Protein AF-A0A6M1YVD3-F1 (afdb_monomer_lite)

Foldseek 3Di:
DVVVVVVLVVVLVVVVVVLVVVVVVVVVVVVVVVVVVVVPPPDDDPPDPVVVVVVVVVVVVVVVVVLSVLLNVLSVDDDPVSVVVNVVSVVVCVVVVVVVVVVVVVVD

Sequence (108 aa):
MQILNILSFYVSIIGIVVIVWGVLIVVIEFLRSEYIFLRKNHKQNNDKKNVRCRLGSYILLGLEFMIAGDIMHTVLNPSKDSLIVLGSIVAIRTVISYFLNKELKADS

Structure (mmCIF, N/CA/C/O backbone):
data_AF-A0A6M1YVD3-F1
#
_entry.id   AF-A0A6M1YVD3-F1
#
loop_
_atom_site.group_PDB
_atom_site.id
_atom_site.type_symbol
_atom_site.label_atom_id
_atom_site.label_alt_id
_atom_site.label_comp_id
_atom_site.label_asym_id
_atom_site.label_entity_id
_atom_site.label_seq_id
_atom_site.pdbx_PDB_ins_code
_atom_site.Cartn_x
_atom_site.Cartn_y
_atom_site.Cartn_z
_atom_site.occupancy
_atom_site.B_iso_or_equiv
_atom_site.auth_seq_id
_atom_site.auth_comp_id
_atom_site.auth_asym_id
_atom_site.auth_atom_id
_atom_site.pdbx_PDB_model_num
ATOM 1 N N . MET A 1 1 ? 17.888 -4.634 -28.500 1.00 61.06 1 MET A N 1
ATOM 2 C CA . MET A 1 1 ? 16.531 -4.079 -28.284 1.00 61.06 1 MET A CA 1
ATOM 3 C C . MET A 1 1 ? 15.462 -5.143 -27.989 1.00 61.06 1 MET A C 1
ATOM 5 O O . MET A 1 1 ? 14.658 -4.899 -27.107 1.00 61.06 1 MET A O 1
ATOM 9 N N . GLN A 1 2 ? 15.454 -6.333 -28.613 1.00 70.69 2 GLN A N 1
ATOM 10 C CA . GLN A 1 2 ? 14.434 -7.375 -28.333 1.00 70.69 2 GLN A CA 1
ATOM 11 C C . GLN A 1 2 ? 14.536 -8.032 -26.938 1.00 70.69 2 GLN A C 1
ATOM 13 O O . GLN A 1 2 ? 13.518 -8.279 -26.300 1.00 70.69 2 GLN A O 1
ATOM 18 N N . ILE A 1 3 ? 15.753 -8.264 -26.430 1.00 76.25 3 ILE A N 1
ATOM 19 C CA . ILE A 1 3 ? 15.985 -8.914 -25.122 1.00 76.25 3 ILE A CA 1
ATOM 20 C C . ILE A 1 3 ? 15.497 -8.040 -23.955 1.00 76.25 3 ILE A C 1
ATOM 22 O O . ILE A 1 3 ? 14.930 -8.545 -22.994 1.00 76.25 3 ILE A O 1
ATOM 26 N N . LEU A 1 4 ? 15.656 -6.717 -24.061 1.00 79.56 4 LEU A N 1
ATOM 27 C CA . LEU A 1 4 ? 15.166 -5.778 -23.048 1.00 79.56 4 LEU A CA 1
ATOM 28 C C . LEU A 1 4 ? 13.634 -5.762 -22.987 1.00 79.56 4 LEU A C 1
ATOM 30 O O . LEU A 1 4 ? 13.074 -5.757 -21.895 1.00 79.56 4 LEU A O 1
ATOM 34 N N . ASN A 1 5 ? 12.958 -5.837 -24.138 1.00 78.12 5 ASN A N 1
ATOM 35 C CA . ASN A 1 5 ? 11.496 -5.897 -24.183 1.00 78.12 5 ASN A CA 1
ATOM 36 C C . ASN A 1 5 ? 10.957 -7.200 -23.586 1.00 78.12 5 ASN A C 1
ATOM 38 O O . ASN A 1 5 ? 9.976 -7.159 -22.848 1.00 78.12 5 ASN A O 1
ATOM 42 N N . ILE A 1 6 ? 11.610 -8.340 -23.849 1.00 82.75 6 ILE A N 1
ATOM 43 C CA . ILE A 1 6 ? 11.195 -9.621 -23.261 1.00 82.75 6 ILE A CA 1
ATOM 44 C C . ILE A 1 6 ? 11.347 -9.586 -21.734 1.00 82.75 6 ILE A C 1
ATOM 46 O O . ILE A 1 6 ? 10.422 -9.953 -21.016 1.00 82.75 6 ILE A O 1
ATOM 50 N N . LEU A 1 7 ? 12.476 -9.075 -21.230 1.00 81.44 7 LEU A N 1
ATOM 51 C CA . LEU A 1 7 ? 12.739 -8.975 -19.794 1.00 81.44 7 LEU A CA 1
ATOM 52 C C . LEU A 1 7 ? 11.760 -8.021 -19.109 1.00 81.44 7 LEU A C 1
ATOM 54 O O . LEU A 1 7 ? 11.191 -8.373 -18.079 1.00 81.44 7 LEU A O 1
ATOM 58 N N . SER A 1 8 ? 11.514 -6.852 -19.704 1.00 76.56 8 SER A N 1
ATOM 59 C CA . SER A 1 8 ? 10.529 -5.901 -19.191 1.00 76.56 8 SER A CA 1
ATOM 60 C C . SER A 1 8 ? 9.136 -6.524 -19.120 1.00 76.56 8 SER A C 1
ATOM 62 O O . SER A 1 8 ? 8.449 -6.348 -18.121 1.00 76.56 8 SER A O 1
ATOM 64 N N . PHE A 1 9 ? 8.731 -7.288 -20.136 1.00 79.75 9 PHE A N 1
ATOM 65 C CA . PHE A 1 9 ? 7.423 -7.940 -20.176 1.00 79.75 9 PHE A CA 1
ATOM 66 C C . PHE A 1 9 ? 7.245 -8.967 -19.049 1.00 79.75 9 PHE A C 1
ATOM 68 O O . PHE A 1 9 ? 6.234 -8.945 -18.346 1.00 79.75 9 PHE A O 1
ATOM 75 N N . TYR A 1 10 ? 8.246 -9.823 -18.821 1.00 86.56 10 TYR A N 1
ATOM 76 C CA . TYR A 1 10 ? 8.207 -10.790 -17.721 1.00 86.56 10 TYR A CA 1
ATOM 77 C C . TYR A 1 10 ? 8.185 -10.106 -16.350 1.00 86.56 10 TYR A C 1
ATOM 79 O O . TYR A 1 10 ? 7.398 -10.497 -15.489 1.00 86.56 10 TYR A O 1
ATOM 87 N N . VAL A 1 11 ? 8.992 -9.058 -16.152 1.00 81.44 11 VAL A N 1
ATOM 88 C CA . VAL A 1 11 ? 9.006 -8.286 -14.899 1.00 81.44 11 VAL A CA 1
ATOM 89 C C . VAL A 1 11 ? 7.652 -7.623 -14.644 1.00 81.44 11 VAL A C 1
ATOM 91 O O . VAL A 1 11 ? 7.146 -7.691 -13.525 1.00 81.44 11 VAL A O 1
ATOM 94 N N . SER A 1 12 ? 7.024 -7.043 -15.671 1.00 75.00 12 SER A N 1
ATOM 95 C CA . SER A 1 12 ? 5.692 -6.445 -15.554 1.00 75.00 12 SER A CA 1
ATOM 96 C C . SER A 1 12 ? 4.629 -7.473 -15.167 1.00 75.00 12 SER A C 1
ATOM 98 O O . SER A 1 12 ? 3.842 -7.209 -14.262 1.00 75.00 12 SER A O 1
ATOM 100 N N . ILE A 1 13 ? 4.626 -8.657 -15.790 1.00 84.19 13 ILE A N 1
ATOM 101 C CA . ILE A 1 13 ? 3.670 -9.724 -15.451 1.00 84.19 13 ILE A CA 1
ATOM 102 C C . ILE A 1 13 ? 3.849 -10.179 -14.004 1.00 84.19 13 ILE A C 1
ATOM 104 O O . ILE A 1 13 ? 2.870 -10.262 -13.263 1.00 84.19 13 ILE A O 1
ATOM 108 N N . ILE A 1 14 ? 5.087 -10.446 -13.585 1.00 84.75 14 ILE A N 1
ATOM 109 C CA . ILE A 1 14 ? 5.375 -10.902 -12.220 1.00 84.75 14 ILE A CA 1
ATOM 110 C C . ILE A 1 14 ? 4.961 -9.832 -11.208 1.00 84.75 14 ILE A C 1
ATOM 112 O O . ILE A 1 14 ? 4.310 -10.153 -10.216 1.00 84.75 14 ILE A O 1
ATOM 116 N N . GLY A 1 15 ? 5.276 -8.562 -11.480 1.00 76.69 15 GLY A N 1
ATOM 117 C CA . GLY A 1 15 ? 4.855 -7.440 -10.645 1.00 76.69 15 GLY A CA 1
ATOM 118 C C . GLY A 1 15 ? 3.337 -7.395 -10.482 1.00 76.69 15 GLY A C 1
ATOM 119 O O . GLY A 1 15 ? 2.840 -7.428 -9.358 1.00 76.69 15 GLY A O 1
ATOM 120 N N . ILE A 1 16 ? 2.595 -7.407 -11.593 1.00 79.38 16 ILE A N 1
ATOM 121 C CA . ILE A 1 16 ? 1.126 -7.388 -11.582 1.00 79.38 16 ILE A CA 1
ATOM 122 C C . ILE A 1 16 ? 0.568 -8.552 -10.757 1.00 79.38 16 ILE A C 1
ATOM 124 O O . ILE A 1 16 ? -0.297 -8.332 -9.912 1.00 79.38 16 ILE A O 1
ATOM 128 N N . VAL A 1 17 ? 1.079 -9.771 -10.948 1.00 83.94 17 VAL A N 1
ATOM 129 C CA . VAL A 1 17 ? 0.620 -10.954 -10.201 1.00 83.94 17 VAL A CA 1
ATOM 130 C C . VAL A 1 17 ? 0.858 -10.789 -8.700 1.00 83.94 17 VAL A C 1
ATOM 132 O O . VAL A 1 17 ? -0.059 -11.022 -7.915 1.00 83.94 17 VAL A O 1
ATOM 135 N N . VAL A 1 18 ? 2.052 -10.349 -8.294 1.00 82.69 18 VAL A N 1
ATOM 136 C CA . VAL A 1 18 ? 2.390 -10.130 -6.878 1.00 82.69 18 VAL A CA 1
ATOM 137 C C . VAL A 1 18 ? 1.476 -9.082 -6.253 1.00 82.69 18 VAL A C 1
ATOM 139 O O . VAL A 1 18 ? 0.977 -9.286 -5.147 1.00 82.69 18 VAL A O 1
ATOM 142 N N . ILE A 1 19 ? 1.221 -7.978 -6.958 1.00 75.00 19 ILE A N 1
ATOM 143 C CA . ILE A 1 19 ? 0.380 -6.905 -6.431 1.00 75.00 19 ILE A CA 1
ATOM 144 C C . ILE A 1 19 ? -1.073 -7.365 -6.320 1.00 75.00 19 ILE A C 1
ATOM 146 O O . ILE A 1 19 ? -1.678 -7.201 -5.263 1.00 75.00 19 ILE A O 1
ATOM 150 N N . VAL A 1 20 ? -1.630 -7.963 -7.375 1.00 80.62 20 VAL A N 1
ATOM 151 C CA . VAL A 1 20 ? -3.012 -8.468 -7.369 1.00 80.62 20 VAL A CA 1
ATOM 152 C C . VAL A 1 20 ? -3.203 -9.483 -6.246 1.00 80.62 20 VAL A C 1
ATOM 154 O O . VAL A 1 20 ? -4.193 -9.415 -5.521 1.00 80.62 20 VAL A O 1
ATOM 157 N N . TRP A 1 21 ? -2.235 -10.381 -6.057 1.00 81.94 21 TRP A N 1
ATOM 158 C CA . TRP A 1 21 ? -2.262 -11.366 -4.982 1.00 81.94 21 TRP A CA 1
ATOM 159 C C . TRP A 1 21 ? -2.192 -10.720 -3.592 1.00 81.94 21 TRP A C 1
ATOM 161 O O . TRP A 1 21 ? -2.985 -11.060 -2.714 1.00 81.94 21 TRP A O 1
ATOM 171 N N . GLY A 1 22 ? -1.293 -9.751 -3.396 1.00 76.25 22 GLY A N 1
ATOM 172 C CA . GLY A 1 22 ? -1.175 -9.008 -2.140 1.00 76.25 22 GLY A CA 1
ATOM 173 C C . GLY A 1 22 ? -2.447 -8.233 -1.797 1.00 76.25 22 GLY A C 1
ATOM 174 O O . GLY A 1 22 ? -2.930 -8.309 -0.669 1.00 76.25 22 GLY A O 1
ATOM 175 N N . VAL A 1 23 ? -3.040 -7.557 -2.784 1.00 76.25 23 VAL A N 1
ATOM 176 C CA . VAL A 1 23 ? -4.324 -6.862 -2.631 1.00 76.25 23 VAL A CA 1
ATOM 177 C C . VAL A 1 23 ? -5.424 -7.850 -2.249 1.00 76.25 23 VAL A C 1
ATOM 179 O O . VAL A 1 23 ? -6.153 -7.597 -1.296 1.00 76.25 23 VAL A O 1
ATOM 182 N N . LEU A 1 24 ? -5.517 -8.996 -2.926 1.00 81.31 24 LEU A N 1
ATOM 183 C CA . LEU A 1 24 ? -6.495 -10.040 -2.610 1.00 81.31 24 LEU A CA 1
ATOM 184 C C . LEU A 1 24 ? -6.391 -10.518 -1.160 1.00 81.31 24 LEU A C 1
ATOM 186 O O . LEU A 1 24 ? -7.411 -10.594 -0.478 1.00 81.31 24 LEU A O 1
ATOM 190 N N . ILE A 1 25 ? -5.180 -10.804 -0.674 1.00 81.06 25 ILE A N 1
ATOM 191 C CA . ILE A 1 25 ? -4.962 -11.227 0.716 1.00 81.06 25 ILE A CA 1
ATOM 192 C C . ILE A 1 25 ? -5.450 -10.149 1.686 1.00 81.06 25 ILE A C 1
ATOM 194 O O . ILE A 1 25 ? -6.232 -10.456 2.583 1.00 81.06 25 ILE A O 1
ATOM 198 N N . VAL A 1 26 ? -5.048 -8.891 1.477 1.00 74.75 26 VAL A N 1
ATOM 199 C CA . VAL A 1 26 ? -5.440 -7.768 2.345 1.00 74.75 26 VAL A CA 1
ATOM 200 C C . VAL A 1 26 ? -6.956 -7.571 2.343 1.00 74.75 26 VAL A C 1
ATOM 202 O O . VAL A 1 26 ? -7.550 -7.425 3.409 1.00 74.75 26 VAL A O 1
ATOM 205 N N . VAL A 1 27 ? -7.606 -7.629 1.174 1.00 76.69 27 VAL A N 1
ATOM 206 C CA . VAL A 1 27 ? -9.073 -7.572 1.062 1.00 76.69 27 VAL A CA 1
ATOM 207 C C . VAL A 1 27 ? -9.712 -8.703 1.870 1.00 76.69 27 VAL A C 1
ATOM 209 O O . VAL A 1 27 ? -10.636 -8.458 2.640 1.00 76.69 27 VAL A O 1
ATOM 212 N N . ILE A 1 28 ? -9.229 -9.938 1.728 1.00 78.94 28 ILE A N 1
ATOM 213 C CA . ILE A 1 28 ? -9.803 -11.106 2.411 1.00 78.94 28 ILE A CA 1
ATOM 214 C C . ILE A 1 28 ? -9.629 -11.003 3.930 1.00 78.94 28 ILE A C 1
ATOM 216 O O . ILE A 1 28 ? -10.586 -11.247 4.668 1.00 78.94 28 ILE A O 1
ATOM 220 N N . GLU A 1 29 ? -8.442 -10.634 4.415 1.00 78.69 29 GLU A N 1
ATOM 221 C CA . GLU A 1 29 ? -8.202 -10.431 5.847 1.00 78.69 29 GLU A CA 1
ATOM 222 C C . GLU A 1 29 ? -9.060 -9.296 6.406 1.00 78.69 29 GLU A C 1
ATOM 224 O O . GLU A 1 29 ? -9.655 -9.442 7.479 1.00 78.69 29 GLU A O 1
ATOM 229 N N . PHE A 1 30 ? -9.207 -8.211 5.645 1.00 70.44 30 PHE A N 1
ATOM 230 C CA . PHE A 1 30 ? -10.064 -7.093 6.003 1.00 70.44 30 PHE A CA 1
ATOM 231 C C . PHE A 1 30 ? -11.537 -7.510 6.109 1.00 70.44 30 PHE A C 1
ATOM 233 O O . PHE A 1 30 ? -12.159 -7.302 7.151 1.00 70.44 30 PHE A O 1
ATOM 240 N N . LEU A 1 31 ? -12.082 -8.183 5.088 1.00 76.62 31 LEU A N 1
ATOM 241 C CA . LEU A 1 31 ? -13.460 -8.691 5.106 1.00 76.62 31 LEU A CA 1
ATOM 242 C C . LEU A 1 31 ? -13.685 -9.681 6.250 1.00 76.62 31 LEU A C 1
ATOM 244 O O . LEU A 1 31 ? -14.739 -9.670 6.885 1.00 76.62 31 LEU A O 1
ATOM 248 N N . ARG A 1 32 ? -12.706 -10.544 6.535 1.00 77.38 32 ARG A N 1
ATOM 249 C CA . ARG A 1 32 ? -12.798 -11.513 7.630 1.00 77.38 32 ARG A CA 1
ATOM 250 C C . ARG A 1 32 ? -12.812 -10.817 8.991 1.00 77.38 32 ARG A C 1
ATOM 252 O O . ARG A 1 32 ? -13.607 -11.200 9.849 1.00 77.38 32 ARG A O 1
ATOM 259 N N . SER A 1 33 ? -11.969 -9.803 9.178 1.00 68.19 33 SER A N 1
ATOM 260 C CA . SER A 1 33 ? -11.917 -8.986 10.396 1.00 68.19 33 SER A CA 1
ATOM 261 C C . SER A 1 33 ? -13.237 -8.243 10.625 1.00 68.19 33 SER A C 1
ATOM 263 O O . SER A 1 33 ? -13.829 -8.341 11.703 1.00 68.19 33 SER A O 1
ATOM 265 N N . GLU A 1 34 ? -13.768 -7.613 9.575 1.00 67.19 34 GLU A N 1
ATOM 266 C CA . GLU A 1 34 ? -15.068 -6.939 9.568 1.00 67.19 34 GLU A CA 1
ATOM 267 C C . GLU A 1 34 ? -16.206 -7.911 9.926 1.00 67.19 34 GLU A C 1
ATOM 269 O O . GLU A 1 34 ? -17.013 -7.639 10.816 1.00 67.19 34 GLU A O 1
ATOM 274 N N . TYR A 1 35 ? -16.242 -9.091 9.297 1.00 67.81 35 TYR A N 1
ATOM 275 C CA . TYR A 1 35 ? -17.289 -10.091 9.516 1.00 67.81 35 TYR A CA 1
ATOM 276 C C . TYR A 1 35 ? -17.269 -10.672 10.937 1.00 67.81 35 TYR A C 1
ATOM 278 O O . TYR A 1 35 ? -18.317 -10.843 11.566 1.00 67.81 35 TYR A O 1
ATOM 286 N N . ILE A 1 36 ? -16.079 -10.953 11.481 1.00 64.62 36 ILE A N 1
ATOM 287 C CA . ILE A 1 36 ? -15.918 -11.434 12.862 1.00 64.62 36 ILE A CA 1
ATOM 288 C C . ILE A 1 36 ? -16.347 -10.352 13.860 1.00 64.62 36 ILE A C 1
ATOM 290 O O . ILE A 1 36 ? -17.017 -10.663 14.847 1.00 64.62 36 ILE A O 1
ATOM 294 N N . PHE A 1 37 ? -16.003 -9.091 13.600 1.00 59.06 37 PHE A N 1
ATOM 295 C CA . PHE A 1 37 ? -16.364 -7.971 14.463 1.00 59.06 37 PHE A CA 1
ATOM 296 C C . PHE A 1 37 ? -17.875 -7.691 14.440 1.00 59.06 37 PHE A C 1
ATOM 298 O O . PHE A 1 37 ? -18.495 -7.585 15.499 1.00 59.06 37 PHE A O 1
ATOM 305 N N . LEU A 1 38 ? -18.498 -7.673 13.256 1.00 58.81 38 LEU A N 1
ATOM 306 C CA . LEU A 1 38 ? -19.948 -7.510 13.089 1.00 58.81 38 LEU A CA 1
ATOM 307 C C . LEU A 1 38 ? -20.737 -8.622 13.789 1.00 58.81 38 LEU A C 1
ATOM 309 O O . LEU A 1 38 ? -21.739 -8.348 14.448 1.00 58.81 38 LEU A O 1
ATOM 313 N N . ARG A 1 39 ? -20.258 -9.870 13.727 1.00 57.34 39 ARG A N 1
ATOM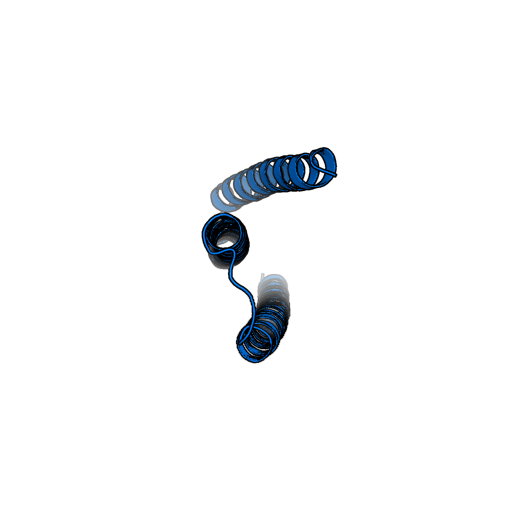 314 C CA . ARG A 1 39 ? -20.908 -11.010 14.392 1.00 57.34 39 ARG A CA 1
ATOM 315 C C . ARG A 1 39 ? -20.797 -10.962 15.922 1.00 57.34 39 ARG A C 1
ATOM 317 O O . ARG A 1 39 ? -21.627 -11.556 16.606 1.00 57.34 39 ARG A O 1
ATOM 324 N N . LYS A 1 40 ? -19.794 -10.269 16.474 1.00 53.16 40 LYS A N 1
ATOM 325 C CA . LYS A 1 40 ? -19.544 -10.197 17.925 1.00 53.16 40 LYS A CA 1
ATOM 326 C C . LYS A 1 40 ? -20.224 -9.003 18.609 1.00 53.16 40 LYS A C 1
ATOM 328 O O . LYS A 1 40 ? -20.334 -8.999 19.831 1.00 53.16 40 LYS A O 1
ATOM 333 N N . ASN A 1 41 ? -20.730 -8.025 17.852 1.00 48.75 41 ASN A N 1
ATOM 334 C CA . ASN A 1 41 ? -21.174 -6.738 18.397 1.00 48.75 41 ASN A CA 1
ATOM 335 C C . ASN A 1 41 ? -22.672 -6.644 18.750 1.00 48.75 41 ASN A C 1
ATOM 337 O O . ASN A 1 41 ? -23.231 -5.553 18.805 1.00 48.75 41 ASN A O 1
ATOM 341 N N . HIS A 1 42 ? -23.335 -7.767 19.046 1.00 49.22 42 HIS A N 1
ATOM 342 C CA . HIS A 1 42 ? -24.743 -7.760 19.471 1.00 49.22 42 HIS A CA 1
ATOM 343 C C . HIS A 1 42 ? -24.958 -7.278 20.920 1.00 49.22 42 HIS A C 1
ATOM 345 O O . HIS A 1 42 ? -26.085 -7.294 21.420 1.00 49.22 42 HIS A O 1
ATOM 351 N N . LYS A 1 43 ? -23.898 -6.865 21.627 1.00 49.38 43 LYS A N 1
ATOM 352 C CA . LYS A 1 43 ? -23.995 -6.413 23.013 1.00 49.38 43 LYS A CA 1
ATOM 353 C C . LYS A 1 43 ? -22.970 -5.315 23.291 1.00 49.38 43 LYS A C 1
ATOM 355 O O . LYS A 1 43 ? -21.777 -5.559 23.174 1.00 49.38 43 LYS A O 1
ATOM 360 N N . GLN A 1 44 ? -23.488 -4.172 23.752 1.00 46.88 44 GLN A N 1
ATOM 361 C CA . GLN A 1 44 ? -22.814 -3.143 24.560 1.00 46.88 44 GLN A CA 1
ATOM 362 C C . GLN A 1 44 ? -22.480 -1.801 23.873 1.00 46.88 44 GLN A C 1
ATOM 364 O O . GLN A 1 44 ? -21.335 -1.460 23.610 1.00 46.88 44 GLN A O 1
ATOM 369 N N . ASN A 1 45 ? -23.531 -1.005 23.657 1.00 49.28 45 ASN A N 1
ATOM 370 C CA . ASN A 1 45 ? -23.755 0.298 24.304 1.00 49.28 45 ASN A CA 1
ATOM 371 C C . ASN A 1 45 ? -22.477 1.090 24.698 1.00 49.28 45 ASN A C 1
ATOM 373 O O . ASN A 1 45 ? -22.040 1.013 25.844 1.00 49.28 45 ASN A O 1
ATOM 377 N N . ASN A 1 46 ? -21.881 1.832 23.749 1.00 51.66 46 ASN A N 1
ATOM 378 C CA . ASN A 1 46 ? -20.977 2.983 23.984 1.00 51.66 46 ASN A CA 1
ATOM 379 C C . ASN A 1 46 ? -20.735 3.771 22.665 1.00 51.66 46 ASN A C 1
ATOM 381 O O . ASN A 1 46 ? -19.614 4.014 22.208 1.00 51.66 46 ASN A O 1
ATOM 385 N N . ASP A 1 47 ? -21.842 4.172 22.038 1.00 58.28 47 ASP A N 1
ATOM 386 C CA . ASP A 1 47 ? -22.025 4.408 20.594 1.00 58.28 47 ASP A CA 1
ATOM 387 C C . ASP A 1 47 ? -21.338 5.618 19.933 1.00 58.28 47 ASP A C 1
ATOM 389 O O . ASP A 1 47 ? -21.521 5.836 18.740 1.00 58.28 47 ASP A O 1
ATOM 393 N N . LYS A 1 48 ? -20.519 6.421 20.623 1.00 52.22 48 LYS A N 1
ATOM 394 C CA . LYS A 1 48 ? -19.923 7.630 19.996 1.00 52.22 48 LYS A CA 1
ATOM 395 C C . LYS A 1 48 ? -18.412 7.567 19.788 1.00 52.22 48 LYS A C 1
ATOM 397 O O . LYS A 1 48 ? -17.919 8.027 18.758 1.00 52.22 48 LYS A O 1
ATOM 402 N N . LYS A 1 49 ? -17.663 6.970 20.722 1.00 54.78 49 LYS A N 1
ATOM 403 C CA . LYS A 1 49 ? -16.194 6.870 20.621 1.00 54.78 49 LYS A CA 1
ATOM 404 C C . LYS A 1 49 ? -15.775 5.775 19.630 1.00 54.78 49 LYS A C 1
ATOM 406 O O . LYS A 1 49 ? -14.893 6.000 18.803 1.00 54.78 49 LYS A O 1
ATOM 411 N N . ASN A 1 50 ? -16.490 4.647 19.630 1.00 62.59 50 ASN A N 1
ATOM 412 C CA . ASN A 1 50 ? -16.225 3.531 18.719 1.00 62.59 50 ASN A CA 1
ATOM 413 C C . ASN A 1 50 ? -16.516 3.887 17.258 1.00 62.59 50 ASN A C 1
ATOM 415 O O . ASN A 1 50 ? -15.783 3.454 16.377 1.00 62.59 50 ASN A O 1
ATOM 419 N N . VAL A 1 51 ? -17.530 4.713 16.982 1.00 60.84 51 VAL A N 1
ATOM 420 C CA . VAL A 1 51 ? -17.874 5.103 15.603 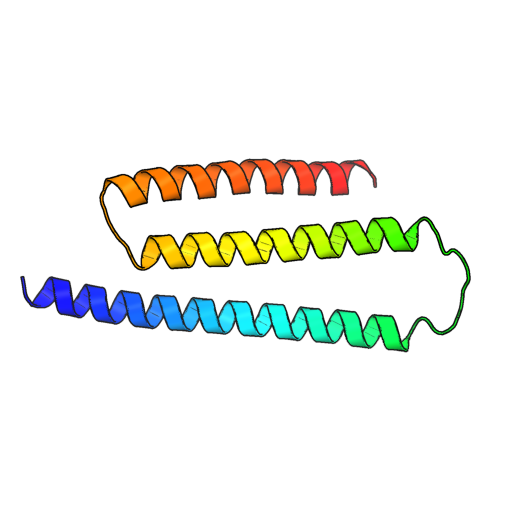1.00 60.84 51 VAL A CA 1
ATOM 421 C C . VAL A 1 51 ? -16.775 5.965 14.973 1.00 60.84 51 VAL A C 1
ATOM 423 O O . VAL A 1 51 ? -16.389 5.710 13.836 1.00 60.84 51 VAL A O 1
ATOM 426 N N . ARG A 1 52 ? -16.201 6.928 15.712 1.00 66.94 52 ARG A N 1
ATOM 427 C CA . ARG A 1 52 ? -15.071 7.746 15.225 1.00 66.94 52 ARG A CA 1
ATOM 428 C C . ARG A 1 52 ? -13.788 6.936 15.041 1.00 66.94 52 ARG A C 1
ATOM 430 O O . ARG A 1 52 ? -13.114 7.110 14.033 1.00 66.94 52 ARG A O 1
ATOM 437 N N . CYS A 1 53 ? -13.472 6.038 15.973 1.00 65.06 53 CYS A N 1
ATOM 438 C CA . CYS A 1 53 ? -12.302 5.164 15.855 1.00 65.06 53 CYS A CA 1
ATOM 439 C C . CYS A 1 53 ? -12.434 4.199 14.659 1.00 65.06 53 CYS A C 1
ATOM 441 O O . CYS A 1 53 ? -11.488 4.029 13.892 1.00 65.06 53 CYS A O 1
ATOM 443 N N . ARG A 1 54 ? -13.640 3.656 14.424 1.00 67.19 54 ARG A N 1
ATOM 444 C CA . ARG A 1 54 ? -13.940 2.839 13.238 1.00 67.19 54 ARG A CA 1
ATOM 445 C C . ARG A 1 54 ? -13.822 3.642 11.947 1.00 67.19 54 ARG A C 1
ATOM 447 O O . ARG A 1 54 ? -13.143 3.191 11.034 1.00 67.19 54 ARG A O 1
ATOM 454 N N . LEU A 1 55 ? -14.405 4.841 11.884 1.00 67.81 55 LEU A N 1
ATOM 455 C CA . LEU A 1 55 ? -14.243 5.741 10.735 1.00 67.81 55 LEU A CA 1
ATOM 456 C C . LEU A 1 55 ? -12.767 6.051 10.453 1.00 67.81 55 LEU A C 1
ATOM 458 O O . LEU A 1 55 ? -12.359 5.993 9.300 1.00 67.81 55 LEU A O 1
ATOM 462 N N . GLY A 1 56 ? -11.959 6.300 11.489 1.00 70.75 56 GLY A N 1
ATOM 463 C CA . GLY A 1 56 ? -10.512 6.484 11.348 1.00 70.75 56 GLY A CA 1
ATOM 464 C C . GLY A 1 56 ? -9.811 5.269 10.730 1.00 70.75 56 GLY A C 1
ATOM 465 O O . GLY A 1 56 ? -9.015 5.437 9.811 1.00 70.75 56 GLY A O 1
A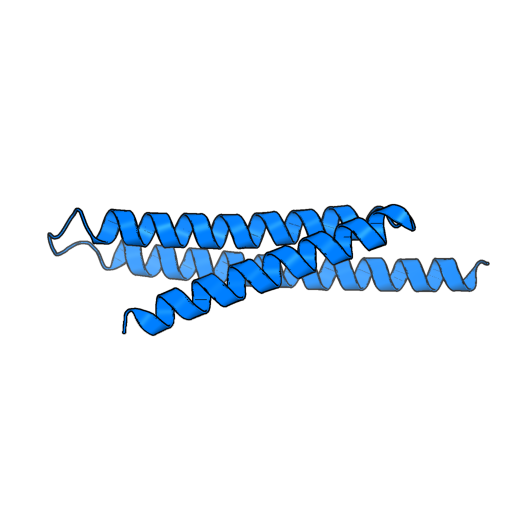TOM 466 N N . SER A 1 57 ? -10.160 4.049 11.158 1.00 71.06 57 SER A N 1
ATOM 467 C CA . SER A 1 57 ? -9.630 2.814 10.551 1.00 71.06 57 SER A CA 1
ATOM 468 C C . SER A 1 57 ? -10.064 2.627 9.093 1.00 71.06 57 SER A C 1
ATOM 470 O O . SER A 1 57 ? -9.234 2.253 8.268 1.00 71.06 57 SER A O 1
ATOM 472 N N . TYR A 1 58 ? -11.323 2.923 8.739 1.00 69.88 58 TYR A N 1
ATOM 473 C CA . TYR A 1 58 ? -11.775 2.841 7.340 1.00 69.88 58 TYR A CA 1
ATOM 474 C C . TYR A 1 58 ? -11.083 3.867 6.445 1.00 69.88 58 TYR 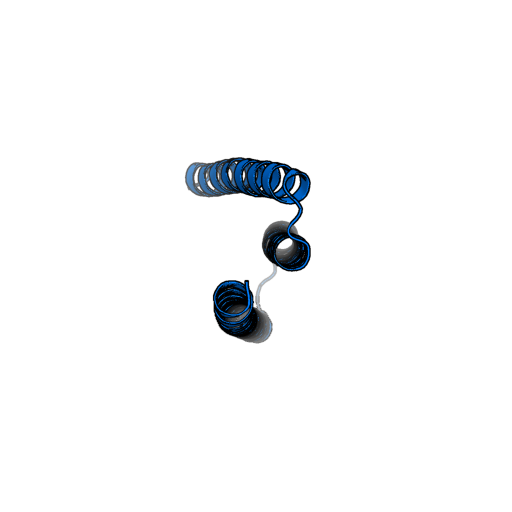A C 1
ATOM 476 O O . TYR A 1 58 ? -10.715 3.540 5.320 1.00 69.88 58 TYR A O 1
ATOM 484 N N . ILE A 1 59 ? -10.888 5.096 6.934 1.00 76.38 59 ILE A N 1
ATOM 485 C CA . ILE A 1 59 ? -10.180 6.142 6.187 1.00 76.38 59 ILE A CA 1
ATOM 486 C C . ILE A 1 59 ? -8.716 5.745 5.984 1.00 76.38 59 ILE A C 1
ATOM 488 O O . ILE A 1 59 ? -8.206 5.891 4.877 1.00 76.38 59 ILE A O 1
ATOM 492 N N . LEU A 1 60 ? -8.056 5.197 7.009 1.00 74.75 60 LEU A N 1
ATOM 493 C CA . LEU A 1 60 ? -6.673 4.735 6.905 1.00 74.75 60 LEU A CA 1
ATOM 494 C C . LEU A 1 60 ? -6.521 3.598 5.885 1.00 74.75 60 LEU A C 1
ATOM 496 O O . LEU A 1 60 ? -5.655 3.669 5.018 1.00 74.75 60 LEU A O 1
ATOM 500 N N . LEU A 1 61 ? -7.403 2.599 5.930 1.00 74.50 61 LEU A N 1
ATOM 501 C CA . LEU A 1 61 ? -7.387 1.492 4.973 1.00 74.50 61 LEU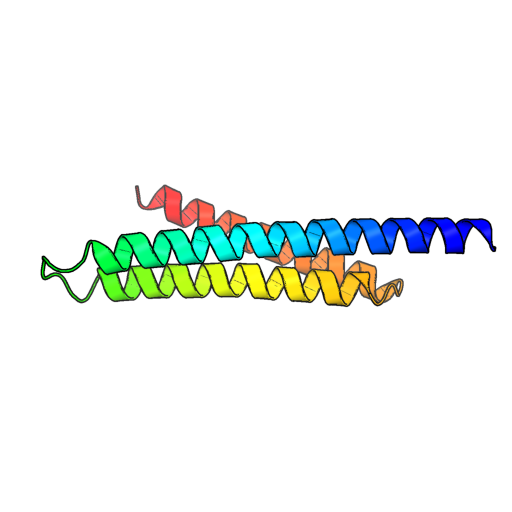 A CA 1
ATOM 502 C C . LEU A 1 61 ? -7.694 1.964 3.543 1.00 74.50 61 LEU A C 1
ATOM 504 O O . LEU A 1 61 ? -7.031 1.556 2.590 1.00 74.50 61 LEU A O 1
ATOM 508 N N . GLY A 1 62 ? -8.675 2.857 3.385 1.00 77.12 62 GLY A N 1
ATOM 509 C CA . GLY A 1 62 ? -8.988 3.479 2.098 1.00 77.12 62 GLY A CA 1
ATOM 510 C C . GLY A 1 62 ? -7.795 4.249 1.529 1.00 77.12 62 GLY A C 1
ATOM 511 O O . GLY A 1 62 ? -7.503 4.134 0.341 1.00 77.12 62 GLY A O 1
ATOM 512 N N . LEU A 1 63 ? -7.057 4.962 2.385 1.00 73.38 63 LEU A N 1
ATOM 513 C CA . LEU A 1 63 ? -5.825 5.655 2.013 1.00 73.38 63 LEU A CA 1
ATOM 514 C C . LEU A 1 63 ? -4.745 4.664 1.550 1.00 73.38 63 LEU A C 1
ATOM 516 O O . LEU A 1 63 ? -4.119 4.883 0.517 1.00 73.38 63 LEU A O 1
ATOM 520 N N . GLU A 1 64 ? -4.545 3.551 2.262 1.00 72.94 64 GLU A N 1
ATOM 521 C CA . GLU A 1 64 ? -3.586 2.507 1.873 1.00 72.94 64 GLU A CA 1
ATOM 522 C C . GLU A 1 64 ? -3.909 1.885 0.507 1.00 72.94 64 GLU A C 1
ATOM 524 O O . GLU A 1 64 ? -2.998 1.667 -0.298 1.00 72.94 64 GLU A O 1
ATOM 529 N N . PHE A 1 65 ? -5.195 1.666 0.219 1.00 74.19 65 PHE A N 1
ATOM 530 C CA . PHE A 1 65 ? -5.674 1.196 -1.083 1.00 74.19 65 PHE A CA 1
ATOM 531 C C . PHE A 1 65 ? -5.461 2.214 -2.201 1.00 74.19 65 PHE A C 1
ATOM 533 O O . PHE A 1 65 ? -4.999 1.846 -3.282 1.00 74.19 65 PHE A O 1
ATOM 540 N N . MET A 1 66 ? -5.770 3.489 -1.948 1.00 76.56 66 MET A N 1
ATOM 541 C CA . MET A 1 66 ? -5.607 4.558 -2.937 1.00 76.56 66 MET A CA 1
ATOM 542 C C . MET A 1 66 ? -4.144 4.662 -3.384 1.00 76.56 66 MET A C 1
ATOM 544 O O . MET A 1 66 ? -3.852 4.749 -4.574 1.00 76.56 66 MET A O 1
ATOM 548 N N . ILE A 1 67 ? -3.215 4.501 -2.440 1.00 71.62 67 ILE A N 1
ATOM 549 C CA . ILE A 1 67 ? -1.782 4.533 -2.729 1.00 71.62 67 ILE A CA 1
ATOM 550 C C . ILE A 1 67 ? -1.330 3.309 -3.535 1.00 71.62 67 ILE A C 1
ATOM 552 O O . ILE A 1 67 ? -0.494 3.437 -4.428 1.00 71.62 67 ILE A O 1
ATOM 556 N N . ALA A 1 68 ? -1.873 2.118 -3.264 1.00 73.31 68 ALA A N 1
ATOM 557 C CA . ALA A 1 68 ? -1.591 0.949 -4.097 1.00 73.31 68 ALA A CA 1
ATOM 558 C C . ALA A 1 68 ? -2.020 1.185 -5.560 1.00 73.31 68 ALA A C 1
ATOM 560 O O . ALA A 1 68 ? -1.286 0.818 -6.481 1.00 73.31 68 ALA A O 1
ATOM 561 N N . GLY A 1 69 ? -3.159 1.857 -5.767 1.00 74.88 69 GLY A N 1
ATOM 562 C CA . GLY A 1 69 ? -3.639 2.289 -7.082 1.00 74.88 69 GLY A CA 1
ATOM 563 C C . GLY A 1 69 ? -2.693 3.265 -7.787 1.00 74.88 69 GLY A C 1
ATOM 564 O O . GLY A 1 69 ? -2.334 3.039 -8.944 1.00 74.88 69 GLY A O 1
ATOM 565 N N . ASP A 1 70 ? -2.217 4.293 -7.083 1.00 73.69 70 ASP A N 1
ATOM 566 C CA . ASP A 1 70 ? -1.279 5.282 -7.636 1.00 73.69 70 ASP A CA 1
ATOM 567 C C . ASP A 1 70 ? 0.071 4.654 -8.032 1.00 73.69 70 ASP A C 1
ATOM 569 O O . ASP A 1 70 ? 0.653 4.980 -9.075 1.00 73.69 70 ASP A O 1
ATOM 573 N N . ILE A 1 71 ? 0.555 3.688 -7.240 1.00 67.94 71 ILE A N 1
ATOM 574 C CA . ILE A 1 71 ? 1.764 2.916 -7.559 1.00 67.94 71 ILE A CA 1
ATOM 575 C C . ILE A 1 71 ? 1.545 2.087 -8.835 1.00 67.94 71 ILE A C 1
ATOM 577 O O . ILE A 1 71 ? 2.420 2.082 -9.702 1.00 67.94 71 ILE A O 1
ATOM 581 N N . MET A 1 72 ? 0.383 1.437 -9.003 1.00 67.12 72 MET A N 1
ATOM 582 C CA . MET A 1 72 ? 0.079 0.672 -10.226 1.00 67.12 72 MET A CA 1
ATOM 583 C C . MET A 1 72 ? 0.048 1.566 -11.458 1.00 67.12 72 MET A C 1
ATOM 585 O O . MET A 1 72 ? 0.682 1.249 -12.465 1.00 67.12 72 MET A O 1
ATOM 589 N N . HIS A 1 73 ? -0.662 2.693 -11.373 1.00 65.56 73 HIS A N 1
ATOM 590 C CA . HIS A 1 73 ? -0.784 3.637 -12.480 1.00 65.56 73 HIS A CA 1
ATOM 591 C C . HIS A 1 73 ? 0.590 4.116 -12.970 1.00 65.56 73 HIS A C 1
ATOM 593 O O . HIS A 1 73 ? 0.824 4.247 -14.175 1.00 65.56 73 HIS A O 1
ATOM 599 N N . THR A 1 74 ? 1.522 4.316 -12.037 1.00 64.62 74 THR A N 1
ATOM 600 C CA . THR A 1 74 ? 2.862 4.801 -12.361 1.00 64.62 74 THR A CA 1
ATOM 601 C C . THR A 1 74 ? 3.776 3.709 -12.924 1.00 64.62 74 THR A C 1
ATOM 603 O O . THR A 1 74 ? 4.564 3.980 -13.827 1.00 64.62 74 THR A O 1
ATOM 606 N N . VAL A 1 75 ? 3.643 2.459 -12.463 1.00 63.38 75 VAL A N 1
ATOM 607 C CA . VAL A 1 75 ? 4.383 1.308 -13.022 1.00 63.38 75 VAL A CA 1
ATOM 608 C C . VAL A 1 75 ? 3.959 1.007 -14.463 1.00 63.38 75 VAL A C 1
ATOM 610 O O . VAL A 1 75 ? 4.788 0.602 -15.276 1.00 63.38 75 VAL A O 1
ATOM 613 N N . LEU A 1 76 ? 2.687 1.233 -14.799 1.00 60.03 76 LEU A N 1
ATOM 614 C CA . LEU A 1 76 ? 2.155 1.005 -16.145 1.00 60.03 76 LEU A CA 1
ATOM 615 C C . LEU A 1 76 ? 2.575 2.084 -17.162 1.00 60.03 76 LEU A C 1
ATOM 617 O O . LEU A 1 76 ? 2.582 1.800 -18.357 1.00 60.03 76 LEU A O 1
ATOM 621 N N . ASN A 1 77 ? 2.971 3.284 -16.716 1.00 56.06 77 ASN A N 1
ATOM 622 C CA . ASN A 1 77 ? 3.393 4.396 -17.582 1.00 56.06 77 ASN A CA 1
ATOM 623 C C . ASN A 1 77 ? 4.803 4.912 -17.224 1.00 56.06 77 ASN A C 1
ATOM 625 O O . ASN A 1 77 ? 4.943 6.000 -16.647 1.00 56.06 77 ASN A O 1
ATOM 629 N N . PRO A 1 78 ? 5.872 4.171 -17.571 1.00 57.22 78 PRO A N 1
ATOM 630 C CA . PRO A 1 78 ? 7.237 4.566 -17.251 1.00 57.22 78 PRO A CA 1
ATOM 631 C C . PRO A 1 78 ? 7.729 5.682 -18.192 1.00 57.22 78 PRO A C 1
ATOM 633 O O . PRO A 1 78 ? 8.342 5.421 -19.225 1.00 57.22 78 PRO A O 1
ATOM 636 N N . SER A 1 79 ? 7.494 6.944 -17.826 1.00 68.94 79 SER A N 1
ATOM 637 C CA . SER A 1 79 ? 8.271 8.092 -18.323 1.00 68.94 79 SER A CA 1
ATOM 638 C C . SER A 1 79 ? 9.306 8.496 -17.267 1.00 68.94 79 SER A C 1
ATOM 640 O O . SER A 1 79 ? 9.082 8.303 -16.072 1.00 68.94 79 SER A O 1
ATOM 642 N N . LYS A 1 80 ? 10.450 9.063 -17.672 1.00 57.41 80 LYS A N 1
ATOM 643 C CA . LYS A 1 80 ? 11.475 9.551 -16.724 1.00 57.41 80 LYS A CA 1
ATOM 644 C C . LYS A 1 80 ? 10.898 10.589 -15.749 1.00 57.41 80 LYS A C 1
ATOM 646 O O . LYS A 1 80 ? 11.268 10.583 -14.579 1.00 57.41 80 LYS A O 1
ATOM 651 N N . ASP A 1 81 ? 9.936 11.387 -16.209 1.00 67.88 81 ASP A N 1
ATOM 652 C CA . ASP A 1 81 ? 9.166 12.308 -15.366 1.00 67.88 81 ASP A CA 1
ATOM 653 C C . ASP A 1 81 ? 8.233 11.562 -14.396 1.00 67.88 81 ASP A C 1
ATOM 655 O O . ASP A 1 81 ? 8.144 11.915 -13.220 1.00 67.88 81 ASP A O 1
ATOM 659 N N . SER A 1 82 ? 7.602 10.469 -14.842 1.00 61.16 82 SER A N 1
ATOM 660 C CA . SER A 1 82 ? 6.741 9.626 -13.999 1.00 61.16 82 SER A CA 1
ATOM 661 C C . SER A 1 82 ? 7.507 8.973 -12.844 1.00 61.16 82 SER A C 1
ATOM 663 O O . SER A 1 82 ? 6.948 8.785 -11.767 1.00 61.16 82 SER A O 1
ATOM 665 N N . LEU A 1 83 ? 8.794 8.653 -13.029 1.00 69.69 83 LEU A N 1
ATOM 666 C CA . LEU A 1 83 ? 9.630 8.077 -11.970 1.00 69.69 83 LEU A CA 1
ATOM 667 C C . LEU A 1 83 ? 9.903 9.079 -10.835 1.00 69.69 83 LEU A C 1
ATOM 669 O O . LEU A 1 83 ? 9.907 8.692 -9.666 1.00 69.69 83 LEU A O 1
ATOM 673 N N . ILE A 1 84 ? 10.094 10.362 -11.163 1.00 75.75 84 ILE A N 1
ATOM 674 C CA . ILE A 1 84 ? 10.270 11.433 -10.167 1.00 75.75 84 ILE A CA 1
ATOM 675 C C . ILE A 1 84 ? 8.973 11.621 -9.374 1.00 75.75 84 ILE A C 1
ATOM 677 O O . ILE A 1 84 ? 9.009 11.647 -8.144 1.00 75.75 84 ILE A O 1
ATOM 681 N N . VAL A 1 85 ? 7.827 11.664 -10.063 1.00 71.88 85 VAL A N 1
ATOM 682 C CA . VAL A 1 85 ? 6.504 11.750 -9.425 1.00 71.88 85 VAL A CA 1
ATOM 683 C C . VAL A 1 85 ? 6.258 10.551 -8.500 1.00 71.88 85 VAL A C 1
ATOM 685 O O . VAL A 1 85 ? 5.820 10.740 -7.364 1.00 71.88 85 VAL A O 1
ATOM 688 N N . LEU A 1 86 ? 6.623 9.332 -8.919 1.00 68.88 86 LEU A N 1
ATOM 689 C CA . LEU A 1 86 ? 6.529 8.137 -8.073 1.00 68.88 86 LEU A CA 1
ATOM 690 C C . LEU A 1 86 ? 7.376 8.258 -6.805 1.00 68.88 86 LEU A C 1
ATOM 692 O O . LEU A 1 86 ? 6.893 7.976 -5.709 1.00 68.88 86 LEU A O 1
ATOM 696 N N . GLY A 1 87 ? 8.633 8.686 -6.951 1.00 74.88 87 GLY A N 1
ATOM 697 C CA . GLY A 1 87 ? 9.544 8.881 -5.825 1.00 74.88 87 GLY A CA 1
ATOM 698 C C . GLY A 1 87 ? 8.984 9.873 -4.807 1.00 74.88 87 GLY A C 1
ATOM 699 O O . GLY A 1 87 ? 9.025 9.613 -3.603 1.00 74.88 87 GLY A O 1
ATOM 700 N N . SER A 1 88 ? 8.382 10.967 -5.282 1.00 80.69 88 SER A N 1
ATOM 701 C CA . SER A 1 88 ? 7.717 11.952 -4.427 1.00 80.69 88 SER A CA 1
ATOM 702 C C . SER A 1 88 ? 6.498 11.376 -3.699 1.00 80.69 88 SER A C 1
ATOM 704 O O . SER A 1 88 ? 6.379 11.568 -2.490 1.00 80.69 88 SER A O 1
ATOM 706 N N . ILE A 1 89 ? 5.626 10.625 -4.383 1.00 77.31 89 ILE A N 1
ATOM 707 C CA . ILE A 1 89 ? 4.436 10.003 -3.771 1.00 77.31 89 ILE A CA 1
ATOM 708 C C . ILE A 1 89 ? 4.842 8.996 -2.683 1.00 77.31 89 ILE A C 1
ATOM 710 O O . ILE A 1 89 ? 4.304 9.021 -1.573 1.00 77.31 89 ILE A O 1
ATOM 714 N N . VAL A 1 90 ? 5.834 8.142 -2.961 1.00 74.06 90 VAL A N 1
ATOM 715 C CA . VAL A 1 90 ? 6.343 7.149 -1.999 1.00 74.06 90 VAL A CA 1
ATOM 716 C C . VAL A 1 90 ? 6.966 7.830 -0.775 1.00 74.06 90 VAL A C 1
ATOM 718 O O . VAL A 1 90 ? 6.728 7.397 0.357 1.00 74.06 90 VAL A O 1
ATOM 721 N N . ALA A 1 91 ? 7.715 8.919 -0.970 1.00 79.31 91 ALA A N 1
ATOM 722 C CA . ALA A 1 91 ? 8.285 9.698 0.126 1.00 79.31 91 ALA A CA 1
ATOM 723 C C . ALA A 1 91 ? 7.193 10.329 1.008 1.00 79.31 91 ALA A C 1
ATOM 725 O O . ALA A 1 91 ? 7.212 10.140 2.225 1.00 79.31 91 ALA A O 1
ATOM 726 N N . ILE A 1 92 ? 6.203 11.002 0.404 1.00 81.06 92 ILE A N 1
ATOM 727 C CA . ILE A 1 92 ? 5.078 11.627 1.123 1.00 81.06 92 ILE A CA 1
ATOM 728 C C . ILE A 1 92 ? 4.321 10.580 1.945 1.00 81.06 92 ILE A C 1
ATOM 730 O O . ILE A 1 92 ? 4.074 10.795 3.133 1.00 81.06 92 ILE A O 1
ATOM 734 N N . ARG A 1 93 ? 4.022 9.411 1.361 1.00 74.25 93 ARG A N 1
ATOM 735 C CA . ARG A 1 93 ? 3.386 8.307 2.093 1.00 74.25 93 ARG A CA 1
ATOM 736 C C . ARG A 1 93 ? 4.218 7.875 3.289 1.00 74.25 93 ARG A C 1
ATOM 738 O O . ARG A 1 93 ? 3.665 7.696 4.369 1.00 74.25 93 ARG A O 1
ATOM 745 N N . THR A 1 94 ? 5.512 7.646 3.090 1.00 78.50 94 THR A N 1
ATOM 746 C CA . THR A 1 94 ? 6.393 7.137 4.149 1.00 78.50 94 THR A CA 1
ATOM 747 C C . THR A 1 94 ? 6.395 8.095 5.334 1.00 78.50 94 THR A C 1
ATOM 749 O O . THR A 1 94 ? 6.271 7.657 6.473 1.00 78.50 94 THR A O 1
ATOM 752 N N . VAL A 1 95 ? 6.431 9.403 5.062 1.00 80.62 95 VAL A N 1
ATOM 753 C CA . VAL A 1 95 ? 6.323 10.445 6.086 1.00 80.62 95 VAL A CA 1
ATOM 754 C C . VAL A 1 95 ? 4.962 10.384 6.787 1.00 80.62 95 VAL A C 1
ATOM 756 O O . VAL A 1 95 ? 4.929 10.256 8.008 1.00 80.62 95 VAL A O 1
ATOM 759 N N . ILE A 1 96 ? 3.843 10.403 6.053 1.00 78.62 96 ILE A N 1
ATOM 760 C CA . ILE A 1 96 ? 2.489 10.378 6.647 1.00 78.62 96 ILE A CA 1
ATOM 761 C C . ILE A 1 96 ? 2.259 9.107 7.479 1.00 78.62 96 ILE A C 1
ATOM 763 O O . ILE A 1 96 ? 1.812 9.188 8.620 1.00 78.62 96 ILE A O 1
ATOM 767 N N . SER A 1 97 ? 2.594 7.935 6.937 1.00 70.94 97 SER A N 1
ATOM 768 C CA . SER A 1 97 ? 2.449 6.643 7.618 1.00 70.94 97 SER A CA 1
ATOM 769 C C . SER A 1 97 ? 3.335 6.559 8.864 1.00 70.94 97 SER A C 1
ATOM 771 O O . SER A 1 97 ? 2.888 6.075 9.904 1.00 70.94 97 SER A O 1
ATOM 773 N N . TYR A 1 98 ? 4.556 7.102 8.807 1.00 77.75 98 TYR A N 1
ATOM 774 C CA . TYR A 1 98 ? 5.437 7.205 9.968 1.00 77.75 98 TYR A CA 1
ATOM 775 C C . TYR A 1 98 ? 4.852 8.106 11.064 1.00 77.75 98 TYR A C 1
ATOM 777 O O . TYR A 1 98 ? 4.846 7.712 12.230 1.00 77.75 98 TYR A O 1
ATOM 785 N N . PHE A 1 99 ? 4.326 9.282 10.706 1.00 82.75 99 PHE A N 1
ATOM 786 C CA . PHE A 1 99 ? 3.679 10.189 11.659 1.00 82.75 99 PHE A CA 1
ATOM 787 C C . PHE A 1 99 ? 2.439 9.560 12.292 1.00 82.75 99 PHE A C 1
ATOM 789 O O . PHE A 1 99 ? 2.303 9.590 13.512 1.00 82.75 99 PHE A O 1
ATOM 796 N N . LEU A 1 100 ? 1.588 8.917 11.495 1.00 72.81 100 LEU A N 1
ATOM 797 C CA . LEU A 1 100 ? 0.363 8.308 11.999 1.00 72.81 100 LEU A CA 1
ATOM 798 C C . LEU A 1 100 ? 0.646 7.106 12.912 1.00 72.81 100 LEU A C 1
ATOM 800 O O . LEU A 1 100 ? 0.063 6.990 13.985 1.00 72.81 100 LEU A O 1
ATOM 804 N N . ASN A 1 101 ? 1.596 6.241 12.542 1.00 69.12 101 ASN A N 1
ATOM 805 C CA . ASN A 1 101 ? 2.024 5.128 13.395 1.00 69.12 101 ASN A CA 1
ATOM 806 C C . ASN A 1 101 ? 2.684 5.616 14.698 1.00 69.12 101 ASN A C 1
ATOM 808 O O . ASN A 1 101 ? 2.621 4.942 15.727 1.00 69.12 101 ASN A O 1
ATOM 812 N N . LYS A 1 102 ? 3.320 6.793 14.662 1.00 76.88 102 LYS A N 1
ATOM 813 C CA . LYS A 1 102 ? 3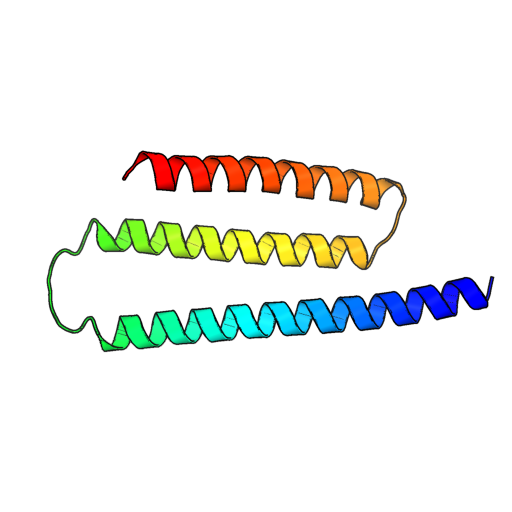.890 7.442 15.842 1.00 76.88 102 LYS A CA 1
ATOM 814 C C . LYS A 1 102 ? 2.806 8.020 16.755 1.00 76.88 102 LYS A C 1
ATOM 816 O O . LYS A 1 102 ? 2.907 7.817 17.958 1.00 76.88 102 LYS A O 1
ATOM 821 N N . GLU A 1 103 ? 1.782 8.681 16.216 1.00 69.75 103 GLU A N 1
ATOM 822 C CA . GLU A 1 103 ? 0.642 9.175 17.008 1.00 69.75 103 GLU A CA 1
ATOM 823 C C . GLU A 1 103 ? -0.126 8.024 17.666 1.00 69.75 103 GLU A C 1
ATOM 825 O O . GLU A 1 103 ? -0.374 8.059 18.867 1.00 69.75 103 GLU A O 1
ATOM 830 N N . LEU A 1 104 ? -0.385 6.942 16.925 1.00 64.25 104 LEU A N 1
ATOM 831 C CA . LEU A 1 104 ? -1.052 5.751 17.462 1.00 64.25 104 LEU A CA 1
ATOM 832 C C . LEU A 1 104 ? -0.282 5.091 18.620 1.00 64.25 104 LEU A C 1
ATOM 834 O O . LEU A 1 104 ? -0.901 4.507 19.505 1.00 64.25 104 LEU A O 1
ATOM 838 N N . LYS A 1 105 ? 1.056 5.179 18.631 1.00 63.94 105 LYS A N 1
ATOM 839 C CA . LYS A 1 105 ? 1.897 4.686 19.738 1.00 63.94 105 LYS A CA 1
ATOM 840 C C . LYS A 1 105 ? 2.050 5.674 20.891 1.00 63.94 105 LYS A C 1
ATOM 842 O O . LYS A 1 105 ? 2.392 5.241 21.982 1.00 63.94 105 LYS A O 1
ATOM 847 N N . ALA A 1 106 ? 1.870 6.969 20.644 1.00 65.12 106 ALA A N 1
ATOM 848 C CA . ALA A 1 106 ? 1.991 8.006 21.665 1.00 65.12 106 ALA A CA 1
ATOM 849 C C . ALA A 1 106 ? 0.731 8.120 22.544 1.00 65.12 106 ALA A C 1
ATOM 851 O O . ALA A 1 106 ? 0.827 8.619 23.659 1.00 65.12 106 ALA A O 1
ATOM 852 N N . ASP A 1 107 ? -0.413 7.626 22.059 1.00 51.41 107 ASP A N 1
ATOM 853 C CA . ASP A 1 107 ? -1.691 7.562 22.788 1.00 51.41 107 ASP A CA 1
ATOM 854 C C . ASP A 1 107 ? -1.880 6.263 23.618 1.00 51.41 107 ASP A C 1
ATOM 856 O O . ASP A 1 107 ? -2.991 5.971 24.071 1.00 51.41 107 ASP A O 1
ATOM 860 N N . SER A 1 108 ? -0.816 5.469 23.823 1.00 44.16 108 SER A N 1
ATOM 861 C CA . SER A 1 108 ? -0.770 4.298 24.729 1.00 44.16 108 SER A CA 1
ATOM 862 C C . SER A 1 108 ? 0.151 4.556 25.916 1.00 44.16 108 SER A C 1
ATOM 864 O O . SER A 1 108 ? -0.199 4.099 27.027 1.00 44.16 108 SER A O 1
#

Radius of gyration: 19.07 Å; chains: 1; bounding box: 41×24×53 Å

Secondary structure (DSSP, 8-state):
-HHHHHHHHHHHHHHHHHHHHHHHHHHHHHHHHHHHHHHH-SS---TTHHHHHHHHHHHHHHHHHHHHHHHHHHHHS--HHHHHHHHHHHHHHHHHHHHHHHHHHHT-

pLDDT: mean 70.28, std 9.8, range [44.16, 86.56]